Protein AF-A0A959RJ39-F1 (afdb_monomer)

Structure (mmCIF, N/CA/C/O backbone):
data_AF-A0A959RJ39-F1
#
_entry.id   AF-A0A959RJ39-F1
#
loop_
_atom_site.group_PDB
_atom_site.id
_atom_site.type_symbol
_atom_site.label_atom_id
_atom_site.label_alt_id
_atom_site.label_comp_id
_atom_site.label_asym_id
_atom_site.label_entity_id
_atom_site.label_seq_id
_atom_site.pdbx_PDB_ins_code
_atom_site.Cartn_x
_atom_site.Cartn_y
_atom_site.Cartn_z
_atom_site.occupancy
_atom_site.B_iso_or_equiv
_atom_site.auth_seq_id
_atom_site.auth_comp_id
_atom_site.auth_asym_id
_atom_site.auth_atom_id
_atom_site.pdbx_PDB_model_num
ATOM 1 N N . MET A 1 1 ? -7.190 10.925 -10.601 1.00 62.66 1 MET A N 1
ATOM 2 C CA . MET A 1 1 ? -7.248 11.466 -9.226 1.00 62.66 1 MET A CA 1
ATOM 3 C C . MET A 1 1 ? -7.195 10.298 -8.264 1.00 62.66 1 MET A C 1
ATOM 5 O O . MET A 1 1 ? -7.877 9.314 -8.522 1.00 62.66 1 MET A O 1
ATOM 9 N N . ILE A 1 2 ? -6.389 10.386 -7.207 1.00 74.62 2 ILE A N 1
ATOM 10 C CA . ILE A 1 2 ? -6.372 9.376 -6.147 1.00 74.62 2 ILE A CA 1
ATOM 11 C C . ILE A 1 2 ? -7.612 9.582 -5.272 1.00 74.62 2 ILE A C 1
ATOM 13 O O . ILE A 1 2 ? -7.771 10.638 -4.662 1.00 74.62 2 ILE A O 1
ATOM 17 N N . SER A 1 3 ? -8.499 8.594 -5.229 1.00 82.81 3 SER A N 1
ATOM 18 C CA . SER A 1 3 ? -9.675 8.592 -4.358 1.00 82.81 3 SER A CA 1
ATOM 19 C C . SER A 1 3 ? -9.261 8.368 -2.900 1.00 82.81 3 SER A C 1
ATOM 21 O O . SER A 1 3 ? -8.463 7.479 -2.601 1.00 82.81 3 SER A O 1
ATOM 23 N N . SER A 1 4 ? -9.835 9.134 -1.966 1.00 85.44 4 SER A N 1
ATOM 24 C CA . SER A 1 4 ? -9.605 8.939 -0.523 1.00 85.44 4 SER A CA 1
ATOM 25 C C . SER A 1 4 ? -9.999 7.533 -0.058 1.00 85.44 4 SER A C 1
ATOM 27 O O . SER A 1 4 ? -9.351 6.979 0.825 1.00 85.44 4 SER A O 1
ATOM 29 N N . GLN A 1 5 ? -11.008 6.938 -0.698 1.00 88.88 5 GLN A N 1
ATOM 30 C CA . GLN A 1 5 ? -11.472 5.573 -0.449 1.00 88.88 5 GLN A CA 1
ATOM 31 C C . GLN A 1 5 ? -10.409 4.526 -0.808 1.00 88.88 5 GLN A C 1
ATOM 33 O O . GLN A 1 5 ? -10.148 3.638 -0.009 1.00 88.88 5 GLN A O 1
ATOM 38 N N . THR A 1 6 ? -9.731 4.681 -1.950 1.00 91.25 6 THR A N 1
ATOM 39 C CA . THR A 1 6 ? -8.624 3.806 -2.372 1.00 91.25 6 THR A CA 1
ATOM 40 C C . THR A 1 6 ? -7.469 3.846 -1.373 1.00 91.25 6 THR A C 1
ATOM 42 O O . THR A 1 6 ? -6.953 2.809 -0.968 1.00 91.25 6 THR A O 1
ATOM 45 N N . MET A 1 7 ? -7.100 5.049 -0.922 1.00 92.88 7 MET A N 1
ATOM 46 C CA . MET A 1 7 ? -6.077 5.215 0.113 1.00 92.88 7 MET A CA 1
ATOM 47 C C . MET A 1 7 ? -6.477 4.515 1.412 1.00 92.88 7 MET A C 1
ATOM 49 O O . MET A 1 7 ? -5.664 3.802 1.987 1.00 92.88 7 MET A O 1
ATOM 53 N N . GLN A 1 8 ? -7.720 4.706 1.866 1.00 93.25 8 GLN A N 1
ATOM 54 C CA . GLN A 1 8 ? -8.225 4.068 3.082 1.00 93.25 8 GLN A CA 1
ATOM 55 C C . GLN A 1 8 ? -8.193 2.545 2.966 1.00 93.25 8 GLN A C 1
ATOM 57 O O . GLN A 1 8 ? -7.685 1.890 3.873 1.00 93.25 8 GLN A O 1
ATOM 62 N N . GLU A 1 9 ? -8.664 1.999 1.845 1.00 95.81 9 GLU A N 1
ATOM 63 C CA . GLU A 1 9 ? -8.709 0.561 1.593 1.00 95.81 9 GLU A CA 1
ATOM 64 C C . GLU A 1 9 ? -7.312 -0.071 1.627 1.00 95.81 9 GLU A C 1
ATOM 66 O O . GLU A 1 9 ? -7.091 -1.019 2.376 1.00 95.81 9 GLU A O 1
ATOM 71 N N . LEU A 1 10 ? -6.339 0.482 0.897 1.00 95.75 10 LEU A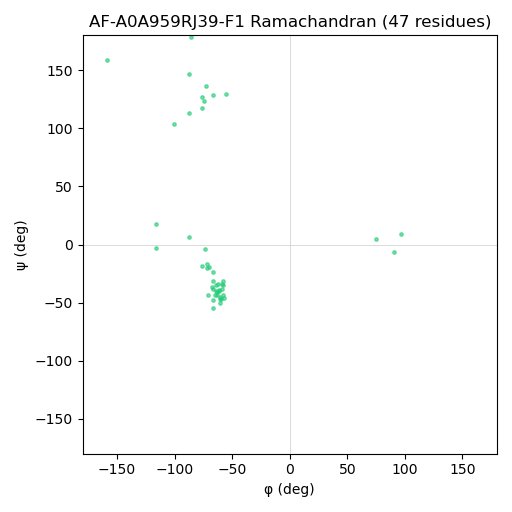 N 1
ATOM 72 C CA . LEU A 1 10 ? -4.974 -0.054 0.881 1.00 95.75 10 LEU A CA 1
ATOM 73 C C . LEU A 1 10 ? -4.297 0.042 2.256 1.00 95.75 10 LEU A C 1
ATOM 75 O O . LEU A 1 10 ? -3.579 -0.873 2.649 1.00 95.75 10 LEU A O 1
ATOM 79 N N . THR A 1 11 ? -4.581 1.096 3.032 1.00 96.62 11 THR A N 1
ATOM 80 C CA . THR A 1 11 ? -4.063 1.231 4.407 1.00 96.62 11 THR A CA 1
ATOM 81 C C . THR A 1 11 ? -4.731 0.310 5.433 1.00 96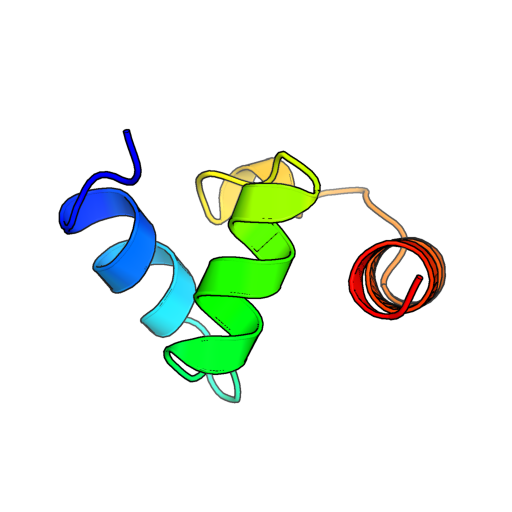.62 11 THR A C 1
ATOM 83 O O . THR A 1 11 ? -4.305 0.286 6.586 1.00 96.62 11 THR A O 1
ATOM 86 N N . THR A 1 12 ? -5.757 -0.467 5.054 1.00 96.44 12 THR A N 1
ATOM 87 C CA . THR A 1 12 ? -6.289 -1.533 5.927 1.00 96.44 12 THR A CA 1
ATOM 88 C C . THR A 1 12 ? -5.335 -2.721 6.043 1.00 96.44 12 THR A C 1
ATOM 90 O O . THR A 1 12 ? -5.431 -3.490 7.001 1.00 96.44 12 THR A O 1
ATOM 93 N N . ILE A 1 13 ? -4.399 -2.868 5.097 1.00 94.19 13 ILE A N 1
ATOM 94 C CA . ILE A 1 13 ? -3.392 -3.927 5.112 1.00 94.19 13 ILE A CA 1
ATOM 95 C C . ILE A 1 13 ? -2.331 -3.590 6.175 1.00 94.19 13 ILE A C 1
ATOM 97 O O . ILE A 1 13 ? -1.695 -2.533 6.094 1.00 94.19 13 ILE A O 1
ATOM 101 N N . PRO A 1 14 ? -2.079 -4.478 7.157 1.00 95.56 14 PRO A N 1
ATOM 102 C CA . PRO A 1 14 ? -1.026 -4.270 8.145 1.00 95.56 14 PRO A CA 1
ATOM 103 C C . PRO A 1 14 ? 0.338 -4.043 7.482 1.00 95.56 14 PRO A C 1
ATOM 105 O O . PRO A 1 14 ? 0.757 -4.819 6.627 1.00 95.56 14 PRO A O 1
ATOM 108 N N . GLY A 1 15 ? 1.034 -2.979 7.887 1.00 92.81 15 GLY A N 1
ATOM 109 C CA . GLY A 1 15 ? 2.329 -2.593 7.314 1.00 92.81 15 GLY A CA 1
ATOM 110 C C . GLY A 1 15 ? 2.250 -1.635 6.119 1.00 92.81 15 GLY A C 1
ATOM 111 O O . GLY A 1 15 ? 3.286 -1.122 5.70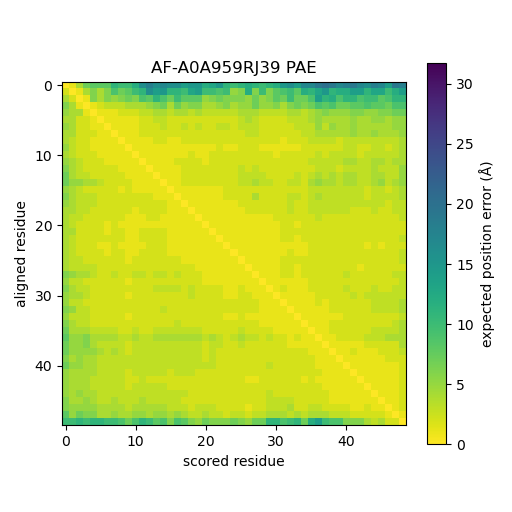5 1.00 92.81 1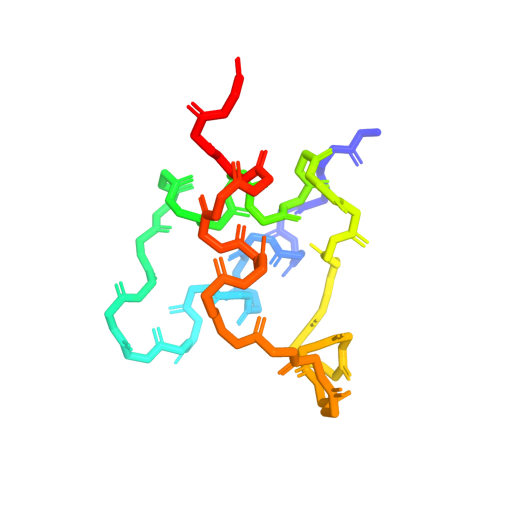5 GLY A O 1
ATOM 112 N N . ILE A 1 16 ? 1.053 -1.317 5.606 1.00 95.12 16 ILE A N 1
ATOM 113 C CA . ILE A 1 16 ? 0.875 -0.348 4.515 1.00 95.12 16 ILE A CA 1
ATOM 114 C C . ILE A 1 16 ? 0.417 1.004 5.073 1.00 95.12 16 ILE A C 1
ATOM 116 O O . ILE A 1 16 ? -0.738 1.211 5.439 1.00 95.12 16 ILE A O 1
ATOM 120 N N . GLY A 1 17 ? 1.353 1.954 5.132 1.00 95.06 17 GLY A N 1
ATOM 121 C CA . GLY A 1 17 ? 1.073 3.358 5.443 1.00 95.06 17 GLY A CA 1
ATOM 122 C C . GLY A 1 17 ? 0.665 4.174 4.210 1.00 95.06 17 GLY A C 1
ATOM 123 O O . GLY A 1 17 ? 0.667 3.683 3.085 1.00 95.06 17 GLY A O 1
ATOM 124 N N . LYS A 1 18 ? 0.369 5.468 4.408 1.00 94.44 18 LYS A N 1
ATOM 125 C CA . LYS A 1 18 ? -0.039 6.382 3.319 1.00 94.44 18 LYS A CA 1
ATOM 126 C C . LYS A 1 18 ? 0.990 6.487 2.186 1.00 94.44 18 LYS A C 1
ATOM 128 O O . LYS A 1 18 ? 0.580 6.658 1.046 1.00 94.44 18 LYS A O 1
ATOM 133 N N . SER A 1 19 ? 2.287 6.421 2.493 1.00 94.50 19 SER A N 1
ATOM 134 C CA . SER A 1 19 ? 3.343 6.481 1.473 1.00 94.50 19 SER A CA 1
ATOM 135 C C . SER A 1 19 ? 3.293 5.250 0.571 1.00 94.50 19 SER A C 1
ATOM 137 O O . SER A 1 19 ? 3.040 5.396 -0.613 1.00 94.50 19 SER A O 1
ATOM 139 N N . ILE A 1 20 ? 3.341 4.045 1.151 1.00 94.19 20 ILE A N 1
ATOM 140 C CA . ILE A 1 20 ? 3.261 2.792 0.380 1.00 94.19 20 ILE A CA 1
ATOM 141 C C . ILE A 1 20 ? 1.935 2.682 -0.381 1.00 94.19 20 ILE A C 1
ATOM 143 O O . ILE A 1 20 ? 1.913 2.258 -1.530 1.00 94.19 20 ILE A O 1
ATOM 147 N N . ALA A 1 21 ? 0.818 3.104 0.222 1.00 95.88 21 ALA A N 1
ATOM 148 C CA . ALA A 1 21 ? -0.463 3.141 -0.478 1.00 95.88 21 ALA A CA 1
ATOM 149 C C . ALA A 1 21 ? -0.411 4.036 -1.727 1.00 95.88 21 ALA A C 1
ATOM 151 O O . ALA A 1 21 ? -0.996 3.683 -2.744 1.00 95.88 21 ALA A O 1
ATOM 152 N N . ARG A 1 22 ? 0.294 5.173 -1.671 1.00 94.94 22 ARG A N 1
ATOM 153 C CA . ARG A 1 22 ? 0.490 6.042 -2.834 1.00 94.94 22 ARG A CA 1
ATOM 154 C C . ARG A 1 22 ? 1.335 5.362 -3.901 1.00 94.94 22 ARG A C 1
ATOM 156 O O . ARG A 1 22 ? 0.898 5.338 -5.044 1.00 94.94 22 ARG A O 1
ATOM 163 N N . ASP A 1 23 ? 2.456 4.764 -3.519 1.00 95.19 23 ASP A N 1
ATOM 164 C CA . ASP A 1 23 ? 3.349 4.120 -4.483 1.00 95.19 23 ASP A CA 1
ATOM 165 C C . ASP A 1 23 ? 2.635 2.964 -5.210 1.00 95.19 23 ASP A C 1
ATOM 167 O O . ASP A 1 23 ? 2.712 2.837 -6.431 1.00 95.19 23 ASP A O 1
ATOM 171 N N . LEU A 1 24 ? 1.824 2.187 -4.480 1.00 95.38 24 LEU A N 1
ATOM 172 C CA . LEU A 1 24 ? 0.945 1.161 -5.047 1.00 95.38 24 LEU A CA 1
ATOM 173 C C . LEU A 1 24 ? -0.046 1.738 -6.072 1.00 95.38 24 LEU A C 1
ATOM 175 O O . LEU A 1 24 ? -0.236 1.163 -7.145 1.00 95.38 24 LEU A O 1
ATOM 179 N N . ILE A 1 25 ? -0.662 2.882 -5.777 1.00 95.56 25 ILE A N 1
ATOM 180 C CA . ILE A 1 25 ? -1.602 3.544 -6.695 1.00 95.56 25 ILE A CA 1
ATOM 181 C C . ILE A 1 25 ? -0.891 4.060 -7.942 1.00 95.56 25 ILE A C 1
ATOM 183 O O . ILE A 1 25 ? -1.446 3.952 -9.041 1.00 95.56 25 ILE A O 1
ATOM 187 N N . ASP A 1 26 ? 0.323 4.579 -7.782 1.00 95.06 26 ASP A N 1
ATOM 188 C CA . ASP A 1 26 ? 1.135 5.110 -8.873 1.00 95.06 26 ASP A CA 1
ATOM 189 C C . ASP A 1 26 ? 1.567 3.995 -9.844 1.00 95.06 26 ASP A C 1
ATOM 191 O O . ASP A 1 26 ? 1.580 4.216 -11.056 1.00 95.06 26 ASP A O 1
ATOM 195 N N . ILE A 1 27 ? 1.769 2.764 -9.353 1.00 95.00 27 ILE A N 1
ATOM 196 C CA . ILE A 1 27 ? 1.997 1.567 -10.189 1.00 95.00 27 ILE A CA 1
ATOM 197 C C . ILE A 1 27 ? 0.701 0.853 -10.630 1.00 95.00 27 ILE A C 1
ATOM 199 O O . ILE A 1 27 ? 0.746 -0.216 -11.241 1.00 95.00 27 ILE A O 1
ATOM 203 N N . GLY A 1 28 ? -0.471 1.436 -10.352 1.00 94.31 28 GLY A N 1
ATOM 204 C CA . GLY A 1 28 ? -1.766 0.986 -10.874 1.00 94.31 28 GLY A CA 1
ATOM 205 C C . GLY A 1 28 ? -2.596 0.071 -9.965 1.00 94.31 28 GLY A C 1
ATOM 206 O O . GLY A 1 28 ? -3.628 -0.425 -10.415 1.00 94.31 28 GLY A O 1
ATOM 207 N N . ILE A 1 29 ? -2.209 -0.132 -8.704 1.00 95.75 29 ILE A N 1
ATOM 208 C CA . ILE A 1 29 ? -2.971 -0.894 -7.699 1.00 95.75 29 ILE A CA 1
ATOM 209 C C . ILE A 1 29 ? -3.949 0.043 -6.986 1.00 95.75 29 ILE A C 1
ATOM 211 O O . ILE A 1 29 ? -3.540 0.943 -6.256 1.00 95.75 29 ILE A O 1
ATOM 215 N N . ARG A 1 30 ? -5.258 -0.153 -7.169 1.00 94.44 30 ARG A N 1
ATOM 216 C CA . ARG A 1 30 ? -6.289 0.767 -6.643 1.00 94.44 30 ARG A CA 1
ATOM 217 C C . ARG A 1 30 ? -7.217 0.151 -5.601 1.00 94.44 30 ARG A C 1
ATOM 219 O O . ARG A 1 30 ? -8.080 0.853 -5.079 1.00 94.44 30 ARG A O 1
ATOM 226 N N . GLN A 1 31 ? -7.049 -1.131 -5.318 1.00 95.44 31 GLN A N 1
ATOM 227 C CA . GLN A 1 31 ? -7.833 -1.897 -4.353 1.00 95.44 31 GLN A CA 1
ATOM 228 C C . GLN A 1 31 ? -7.036 -3.136 -3.931 1.00 95.44 31 GLN A C 1
ATOM 230 O O . GLN A 1 31 ? -6.157 -3.604 -4.660 1.00 95.44 31 GLN A O 1
ATOM 235 N N . VAL A 1 32 ? -7.364 -3.713 -2.777 1.00 94.69 32 VAL A N 1
ATOM 236 C CA . VAL A 1 32 ? -6.666 -4.891 -2.223 1.00 94.69 32 VAL A CA 1
ATOM 237 C C . VAL A 1 32 ? -6.724 -6.075 -3.188 1.00 94.69 32 VAL A C 1
ATOM 239 O O . VAL A 1 32 ? -5.786 -6.864 -3.288 1.00 94.69 32 VAL A O 1
ATOM 242 N 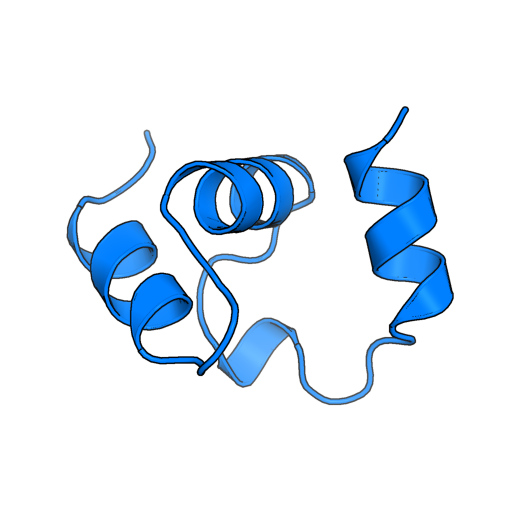N . ASN A 1 33 ? -7.821 -6.201 -3.936 1.00 95.88 33 ASN A N 1
ATOM 243 C CA . ASN A 1 33 ? -8.002 -7.299 -4.875 1.00 95.88 33 ASN A CA 1
ATOM 244 C C . ASN A 1 33 ? -7.024 -7.248 -6.062 1.00 95.88 33 ASN A C 1
ATOM 246 O O . ASN A 1 33 ? -6.723 -8.299 -6.621 1.00 95.88 33 ASN A O 1
ATOM 250 N N . ASP A 1 34 ? -6.486 -6.073 -6.401 1.00 95.94 34 ASP A N 1
ATOM 251 C CA . ASP A 1 34 ? -5.503 -5.931 -7.481 1.00 95.94 34 ASP A CA 1
ATOM 252 C C . ASP A 1 34 ? -4.152 -6.556 -7.106 1.00 95.94 34 ASP A C 1
ATOM 254 O O . ASP A 1 34 ? -3.368 -6.871 -7.994 1.00 95.94 34 ASP A O 1
ATOM 258 N N . LEU A 1 35 ? -3.882 -6.771 -5.811 1.00 94.19 35 LEU A N 1
ATOM 259 C CA . LEU A 1 35 ? -2.663 -7.421 -5.314 1.00 94.19 35 LEU A CA 1
ATOM 260 C C . LEU A 1 35 ? -2.680 -8.946 -5.497 1.00 94.19 35 LEU A C 1
ATOM 262 O O . LEU A 1 35 ? -1.634 -9.590 -5.422 1.00 94.19 35 LEU A O 1
ATOM 266 N N . LYS A 1 36 ? -3.851 -9.559 -5.710 1.00 93.75 36 LYS A N 1
ATOM 267 C CA . LYS A 1 36 ? -3.957 -11.020 -5.803 1.00 93.75 36 LYS A CA 1
ATOM 268 C C . LYS A 1 36 ? -3.240 -11.541 -7.045 1.00 93.75 36 LYS A C 1
ATOM 270 O O . LYS A 1 36 ? -3.510 -11.103 -8.157 1.00 93.75 36 L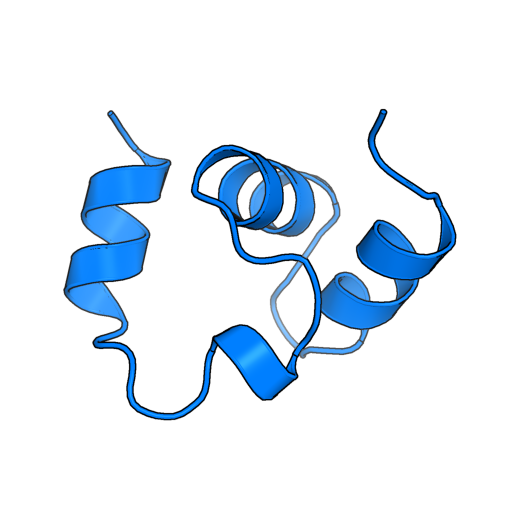YS A O 1
ATOM 275 N N . GLY A 1 37 ? -2.369 -12.529 -6.846 1.00 94.88 37 GLY A N 1
ATOM 276 C CA . GLY A 1 37 ? -1.632 -13.178 -7.932 1.00 94.88 37 GLY A CA 1
ATOM 277 C C . GLY A 1 37 ? -0.490 -12.343 -8.515 1.00 94.88 37 GLY A C 1
ATOM 278 O O . GLY A 1 37 ? 0.122 -12.785 -9.482 1.00 94.88 37 GLY A O 1
ATOM 279 N N . LYS A 1 38 ? -0.193 -11.169 -7.944 1.00 95.06 38 LYS A N 1
ATOM 280 C CA . LYS A 1 38 ? 1.000 -10.387 -8.280 1.00 95.06 38 LYS A CA 1
ATOM 281 C C . LYS A 1 38 ? 2.183 -10.834 -7.432 1.00 95.06 38 LYS A C 1
ATOM 283 O O . LYS A 1 38 ? 2.010 -11.200 -6.268 1.00 95.06 38 LYS A O 1
ATOM 288 N N . ASP A 1 39 ? 3.372 -10.775 -8.016 1.00 96.00 39 ASP A N 1
ATOM 289 C CA . ASP A 1 39 ? 4.605 -11.051 -7.297 1.00 96.00 3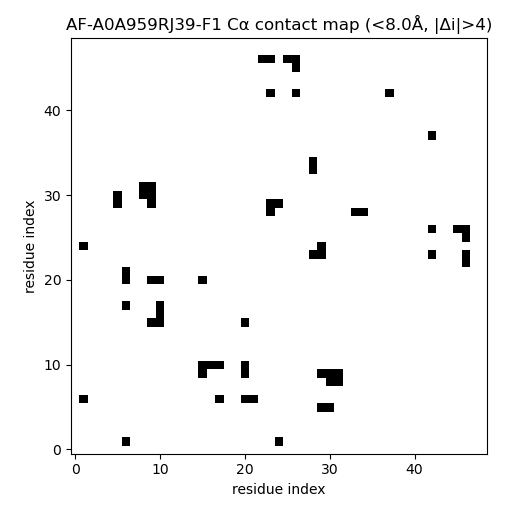9 ASP A CA 1
ATOM 290 C C . ASP A 1 39 ? 4.988 -9.849 -6.404 1.00 96.00 39 ASP A C 1
ATOM 292 O O . ASP A 1 39 ? 5.047 -8.714 -6.889 1.00 96.00 39 ASP A O 1
ATOM 296 N N . PRO A 1 40 ? 5.226 -10.050 -5.094 1.00 92.50 40 PRO A N 1
ATOM 297 C CA . PRO A 1 40 ? 5.572 -8.953 -4.193 1.00 92.50 40 PRO A CA 1
ATOM 298 C C . PRO A 1 40 ? 6.888 -8.247 -4.542 1.00 92.50 40 PRO A C 1
ATOM 300 O O . PRO A 1 40 ? 6.997 -7.041 -4.318 1.00 92.50 40 PRO A O 1
ATOM 303 N N . LEU A 1 41 ? 7.884 -8.975 -5.064 1.00 94.44 41 LEU A N 1
ATOM 304 C CA . LEU A 1 41 ? 9.180 -8.408 -5.434 1.00 94.44 41 LEU A CA 1
ATOM 305 C C . LEU A 1 41 ? 9.034 -7.533 -6.680 1.00 94.44 41 LEU A C 1
ATOM 307 O O . LEU A 1 41 ? 9.525 -6.408 -6.679 1.00 94.44 41 LEU A O 1
ATOM 311 N N . GLU A 1 42 ? 8.287 -7.992 -7.685 1.00 95.00 42 GLU A N 1
ATOM 312 C CA . GLU A 1 42 ? 7.980 -7.203 -8.886 1.00 95.00 42 GLU A CA 1
ATOM 313 C C . GLU A 1 42 ? 7.291 -5.875 -8.520 1.00 95.00 42 GLU A C 1
ATOM 315 O O . GLU A 1 42 ? 7.691 -4.803 -8.979 1.00 95.00 42 GLU A O 1
ATOM 320 N N . LEU A 1 43 ? 6.294 -5.914 -7.627 1.00 93.88 43 LEU A N 1
ATOM 321 C CA . LEU A 1 43 ? 5.614 -4.698 -7.169 1.00 93.88 43 LEU A CA 1
ATOM 322 C C . LEU A 1 43 ? 6.553 -3.742 -6.434 1.00 93.88 43 LEU A C 1
ATOM 324 O O . LEU 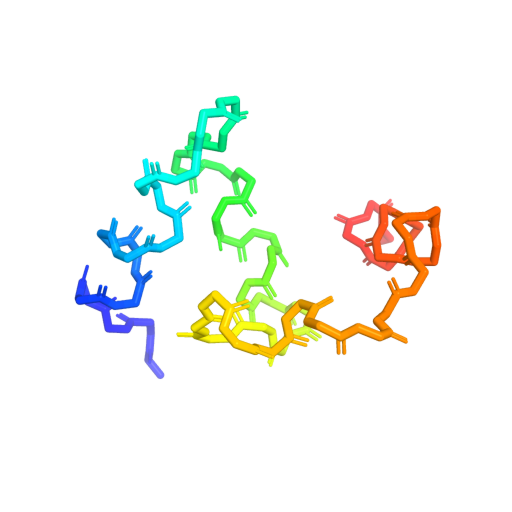A 1 43 ? 6.484 -2.531 -6.646 1.00 93.88 43 LEU A O 1
ATOM 328 N N . TYR A 1 44 ? 7.439 -4.276 -5.594 1.00 93.19 44 TYR A N 1
ATOM 329 C CA . TYR A 1 44 ? 8.439 -3.476 -4.899 1.00 93.19 44 TYR A CA 1
ATOM 330 C C . TYR A 1 44 ? 9.411 -2.807 -5.878 1.00 93.19 44 TYR A C 1
ATOM 332 O O . TYR A 1 44 ? 9.706 -1.620 -5.739 1.00 93.19 44 TYR A O 1
ATOM 340 N N . GLU A 1 45 ? 9.879 -3.528 -6.896 1.00 95.00 45 GLU A N 1
ATOM 341 C CA . GLU A 1 45 ? 10.764 -2.968 -7.917 1.00 95.00 45 GLU A CA 1
ATOM 342 C C . GLU A 1 45 ? 10.083 -1.874 -8.741 1.00 95.00 45 GLU A C 1
ATOM 344 O O . GLU A 1 45 ? 10.713 -0.864 -9.046 1.00 95.00 45 GLU A O 1
ATOM 349 N N . HIS A 1 46 ? 8.805 -2.035 -9.093 1.00 93.44 46 HIS A N 1
ATOM 350 C CA . HIS A 1 46 ? 8.057 -0.993 -9.803 1.00 93.44 46 HIS A CA 1
ATOM 351 C C . HIS A 1 46 ? 7.814 0.250 -8.946 1.00 93.44 46 HIS A C 1
ATOM 353 O O . HIS A 1 46 ? 7.861 1.360 -9.464 1.00 93.44 46 HIS A O 1
ATOM 359 N N . SER A 1 47 ? 7.580 0.063 -7.649 1.00 90.31 47 SER A N 1
ATOM 360 C CA . SER A 1 47 ? 7.308 1.132 -6.685 1.00 90.31 47 SER A CA 1
ATOM 361 C C . SER A 1 47 ? 8.530 1.997 -6.346 1.00 90.31 47 SER A C 1
ATOM 363 O O . SER A 1 47 ? 8.354 3.069 -5.775 1.00 90.31 47 SER A O 1
ATOM 365 N N . ASN A 1 48 ? 9.752 1.540 -6.641 1.00 90.06 48 ASN A N 1
ATOM 366 C CA . ASN A 1 48 ? 11.008 2.218 -6.282 1.00 90.06 48 ASN A CA 1
ATOM 367 C C . ASN A 1 48 ? 11.825 2.684 -7.505 1.00 90.06 48 ASN A C 1
ATOM 369 O O . ASN A 1 48 ? 13.030 2.920 -7.388 1.00 90.06 48 ASN A O 1
ATOM 373 N N . ARG A 1 49 ? 11.193 2.774 -8.678 1.00 83.19 49 ARG A N 1
ATOM 374 C CA . ARG A 1 49 ? 11.785 3.327 -9.907 1.00 83.19 49 ARG A CA 1
ATOM 375 C C . ARG A 1 49 ? 11.412 4.790 -10.078 1.00 83.19 49 ARG A C 1
ATOM 377 O O . ARG A 1 49 ? 12.291 5.536 -10.560 1.00 83.19 49 ARG A O 1
#

Nearest PDB structures (foldseek):
  2zj8-assembly1_A  TM=8.473E-01  e=4.846E-01  Pyrococcus furiosus
  4qzi-assembly1_A  TM=8.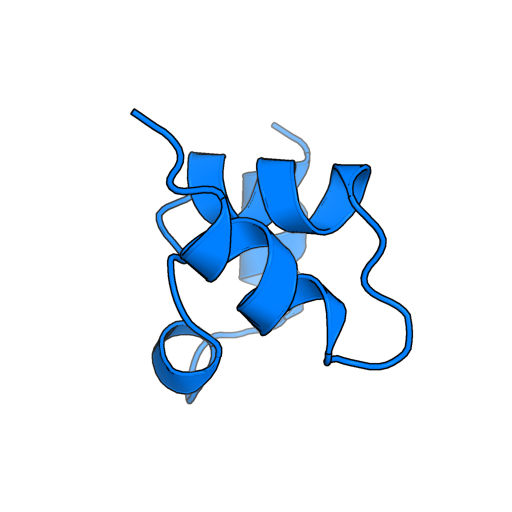606E-01  e=1.129E+00  Mus musculus
  4i2e-assembly1_A  TM=8.621E-01  e=9.914E-01  Mus musculus
  4qzd-assembly1_A  TM=8.585E-01  e=1.129E+00  Mus musculus
  4qzh-assembly1_A  TM=8.569E-01  e=1.286E+00  Mus musculus

pLDDT: mean 92.67, std 5.91, range [62.66, 96.62]

Secondary structure (DSSP, 8-state):
---HHHHHHHTTSTT--HHHHHHHHHTT--SGGGGTT--HHHHHHHHT-

Sequence (49 aa):
MISSQTMQELTTIPGIGKSIARDLIDIGIRQVNDLKGKDPLELYEHSNR

Solvent-accessible surface area (backbone atoms only — not comparable to full-atom values): 3014 Å² total; per-residue (Å²): 132,90,52,71,65,38,48,53,55,36,41,67,43,89,93,34,47,75,65,56,33,46,36,40,41,76,72,68,40,65,47,70,74,66,55,64,94,57,59,72,66,60,52,51,57,63,54,74,111

Foldseek 3Di:
DQDPVQQVQQVVDPPDDSLNSVLCVVLPNRHPVVPPPDDPVVSVVSSVD

Mean predicted aligned error: 2.91 Å

Radius of gyration: 9.93 Å; Cα contacts (8 Å, |Δi|>4): 32; chains: 1; bounding box: 23×25×19 Å